Protein AF-A0A8R1I7T4-F1 (afdb_monomer)

pLDDT: mean 82.93, std 15.17, range [35.12, 96.81]

Radius of gyration: 15.8 Å; Cα contacts (8 Å, |Δi|>4): 294; chains: 1; bounding box: 43×44×43 Å

Solvent-accessible surface area (backbone atoms only — not comparable to full-atom values): 9046 Å² total; per-residue (Å²): 133,82,81,76,81,79,74,78,83,79,75,61,51,86,43,70,81,62,72,40,83,47,74,52,53,83,72,57,44,85,87,61,26,74,41,78,45,80,36,39,32,34,30,31,43,67,48,93,65,82,80,51,70,50,69,46,80,74,42,76,28,51,34,35,34,35,84,84,49,33,40,35,42,38,78,52,63,41,29,19,45,35,39,45,48,69,72,38,79,41,80,48,77,51,70,54,81,55,52,90,96,44,95,56,44,40,32,37,39,35,42,29,41,96,50,19,29,46,35,41,46,29,47,60,76,46,38,63,54,54,53,50,54,54,47,37,51,55,73,68,48,78,89,47,74,68,57,54,47,50,49,52,66,61,71,76,113

Secondary structure (DSSP, 8-state):
------PPPPPPPS-SS--EE---GGG--TTT-SEEEEEEEEEEE--SSTT--EEPPPEEEEEEE-TTSEEEEESSSSEEEEEESTT-SEEEEEEE---TT----EEEEEEEETTEEEEEEEETHHHHHHHHHHHHHHHTPPPPHHHHHHHHHHHT-

Foldseek 3Di:
DDPPPPQPDDDADPAQPDKDWHPFQVVDDLVFFLDKDFWFKWWWFQDPPDRDTDIDDTDGFIWTQGPQQWIFTDPDRTMGHIHRLLQFPDWDKDKDPDDVPDPKTWMWIWGHHPGTIMITIDIDLRCVLVVVVSVCSNVVHDDDPVNVVSSVVVNVD

InterPro domains:
  IPR056680 Domain of unknown function DUF7778 [PF24998] (19-136)

Nearest PDB structures (foldseek):
  4dx9-assembly7_M  TM=5.431E-01  e=4.321E-02  Homo sapiens
  3zdt-assembly1_A  TM=5.561E-01  e=2.919E-02  Gallus gallus
  2j0k-assembly1_A  TM=5.374E-01  e=7.156E-02  Gallus gallus
  4cye-assembly1_A  TM=5.535E-01  e=1.121E-01  Gallus gallus
  2al6-assembly2_B  TM=5.226E-01  e=1.402E-01  Gallus gallus

Structure (mmCIF, N/CA/C/O backbone):
data_AF-A0A8R1I7T4-F1
#
_entry.id   AF-A0A8R1I7T4-F1
#
loop_
_atom_site.group_PDB
_atom_site.id
_atom_site.type_symbol
_atom_site.label_atom_id
_atom_site.label_alt_id
_atom_site.label_comp_id
_atom_site.label_asym_id
_atom_site.label_entity_id
_atom_site.label_seq_id
_atom_site.pdbx_PDB_ins_code
_atom_site.Cartn_x
_atom_site.Cartn_y
_atom_site.Cartn_z
_atom_site.occupancy
_atom_site.B_iso_or_equiv
_atom_site.auth_seq_id
_atom_site.auth_comp_id
_atom_site.auth_asym_id
_atom_site.auth_atom_id
_atom_site.pdbx_PDB_model_num
ATOM 1 N N . MET A 1 1 ? -16.100 -26.910 -12.141 1.00 35.12 1 MET A N 1
ATOM 2 C CA . MET A 1 1 ? -16.749 -26.184 -11.032 1.00 35.12 1 MET A CA 1
ATOM 3 C C . MET A 1 1 ? -15.649 -25.443 -10.304 1.00 35.12 1 MET A C 1
ATOM 5 O O . MET A 1 1 ? -14.805 -26.091 -9.705 1.00 35.12 1 MET A O 1
ATOM 9 N N . SER A 1 2 ? -15.562 -24.131 -10.492 1.00 40.06 2 SER A N 1
ATOM 10 C CA . SER A 1 2 ? -14.514 -23.304 -9.892 1.00 40.06 2 SER A CA 1
ATOM 11 C C . SER A 1 2 ? -14.956 -22.966 -8.473 1.00 40.06 2 SER A C 1
ATOM 13 O O . SER A 1 2 ? -15.930 -22.235 -8.305 1.00 40.06 2 SER A O 1
ATOM 15 N N . GLU A 1 3 ? -14.305 -23.536 -7.461 1.00 42.09 3 GLU A N 1
ATOM 16 C CA . GLU A 1 3 ? -14.472 -23.074 -6.083 1.00 42.09 3 GLU A CA 1
ATOM 17 C C . GLU A 1 3 ? -14.070 -21.599 -6.047 1.00 42.09 3 GLU A C 1
ATOM 19 O O . GLU A 1 3 ? -12.905 -21.258 -6.249 1.00 42.09 3 GLU A O 1
ATOM 24 N N . SER A 1 4 ? -15.038 -20.701 -5.848 1.00 44.38 4 SER A N 1
ATOM 25 C CA . SER A 1 4 ? -14.712 -19.322 -5.519 1.00 44.38 4 SER A CA 1
ATOM 26 C C . SER A 1 4 ? -14.055 -19.357 -4.145 1.00 44.38 4 SER A C 1
ATOM 28 O O . SER A 1 4 ? -14.729 -19.592 -3.139 1.00 44.38 4 SER A O 1
ATOM 30 N N . THR A 1 5 ? -12.742 -19.167 -4.092 1.00 51.41 5 THR A N 1
ATOM 31 C CA . THR A 1 5 ? -12.017 -18.930 -2.847 1.00 51.41 5 THR A CA 1
ATOM 32 C C . THR A 1 5 ? -12.537 -17.622 -2.268 1.00 51.41 5 THR A C 1
ATOM 34 O O . THR A 1 5 ? -12.082 -16.538 -2.619 1.00 51.41 5 THR A O 1
ATOM 37 N N . PHE A 1 6 ? -13.564 -17.718 -1.427 1.00 53.59 6 PHE A N 1
ATOM 38 C CA . PHE A 1 6 ? -14.114 -16.578 -0.716 1.00 53.59 6 PHE A CA 1
ATOM 39 C C . PHE A 1 6 ? -13.058 -16.114 0.285 1.00 53.59 6 PHE A C 1
ATOM 41 O O . PHE A 1 6 ? -12.829 -16.753 1.314 1.00 53.59 6 PHE A O 1
ATOM 48 N N . ILE A 1 7 ? -12.351 -15.039 -0.057 1.00 66.50 7 ILE A N 1
ATOM 49 C CA . ILE A 1 7 ? -11.405 -14.413 0.858 1.00 66.50 7 ILE A CA 1
ATOM 50 C C . ILE A 1 7 ? -12.229 -13.571 1.823 1.00 66.50 7 ILE A C 1
ATOM 52 O O . ILE A 1 7 ? -12.934 -12.651 1.418 1.00 66.50 7 ILE A O 1
ATOM 56 N N . GLU A 1 8 ? -12.168 -13.924 3.103 1.00 63.66 8 GLU A N 1
ATOM 57 C CA . GLU A 1 8 ? -12.915 -13.231 4.145 1.00 63.66 8 GLU A CA 1
ATOM 58 C C . GLU A 1 8 ? -12.532 -11.735 4.177 1.00 63.66 8 GLU A C 1
ATOM 60 O O . GLU A 1 8 ? -11.336 -11.414 4.197 1.00 63.66 8 GLU A O 1
ATOM 65 N N . PRO A 1 9 ? -13.511 -10.811 4.184 1.00 63.97 9 PRO A N 1
ATOM 66 C CA . PRO A 1 9 ? -13.241 -9.382 4.106 1.00 63.97 9 PRO A CA 1
ATOM 67 C C . PRO A 1 9 ? -12.395 -8.902 5.290 1.00 63.97 9 PRO A C 1
ATOM 69 O O . PRO A 1 9 ? -12.682 -9.175 6.460 1.00 63.97 9 PRO A O 1
ATOM 72 N N . HIS A 1 10 ? -11.336 -8.145 4.999 1.00 70.12 10 HIS A N 1
ATOM 73 C CA . HIS A 1 10 ? -10.449 -7.615 6.029 1.00 70.12 10 HIS A CA 1
ATOM 74 C C . HIS A 1 10 ? -10.993 -6.322 6.625 1.00 70.12 10 HIS A C 1
ATOM 76 O O . HIS A 1 10 ? -11.123 -5.310 5.943 1.00 70.12 10 HIS A O 1
ATOM 82 N N . SER A 1 11 ? -11.240 -6.328 7.937 1.00 81.12 11 SER A N 1
ATOM 83 C CA . SER A 1 11 ? -11.563 -5.094 8.657 1.00 81.12 11 SER A CA 1
ATOM 84 C C . SER A 1 11 ? -10.365 -4.126 8.643 1.00 81.12 11 SER A C 1
ATOM 86 O O . SER A 1 11 ? -9.280 -4.511 9.093 1.00 81.12 11 SER A O 1
ATOM 88 N N . PRO A 1 12 ? -10.526 -2.873 8.166 1.00 83.75 12 PRO A N 1
ATOM 89 C CA . PRO A 1 12 ? -9.436 -1.905 8.139 1.00 83.75 12 PRO A CA 1
ATOM 90 C C . PRO A 1 12 ? -8.873 -1.624 9.537 1.00 83.75 12 PRO A C 1
ATOM 92 O O . PRO A 1 12 ? -9.602 -1.441 10.519 1.00 83.75 12 PRO A O 1
ATOM 95 N N . SER A 1 13 ? -7.548 -1.531 9.628 1.00 84.88 13 SER A N 1
ATOM 96 C CA . SER A 1 13 ? -6.838 -1.249 10.865 1.00 84.88 13 SER A CA 1
ATOM 97 C C . SER A 1 13 ? -7.133 0.179 11.317 1.00 84.88 13 SER A C 1
ATOM 99 O O . SER A 1 13 ? -7.062 1.135 10.549 1.00 84.88 13 SER A O 1
ATOM 101 N N . LYS A 1 14 ? -7.387 0.346 12.617 1.00 85.19 14 LYS A N 1
ATOM 102 C CA . LYS A 1 14 ? -7.569 1.661 13.267 1.00 85.19 14 LYS A CA 1
ATOM 103 C C . LYS A 1 14 ? -6.277 2.197 13.901 1.00 85.19 14 LYS A C 1
ATOM 105 O O . LYS A 1 14 ? -6.304 3.123 14.709 1.00 85.19 14 LYS A O 1
ATOM 110 N N . SER A 1 15 ? -5.144 1.568 13.600 1.00 82.81 15 SER A N 1
ATOM 111 C CA . SER A 1 15 ? -3.821 1.889 14.135 1.00 82.81 15 SER A CA 1
ATOM 112 C C . SER A 1 15 ? -2.743 1.425 13.161 1.00 82.81 15 SER A C 1
ATOM 114 O O . SER A 1 15 ? -2.879 0.370 12.555 1.00 82.81 15 SER A O 1
ATOM 116 N N . VAL A 1 16 ? -1.640 2.173 13.064 1.00 83.25 16 VAL A N 1
ATOM 117 C CA . VAL A 1 16 ? -0.450 1.763 12.295 1.00 83.25 16 VAL A CA 1
ATOM 118 C C . VAL A 1 16 ? 0.523 0.890 13.100 1.00 83.25 16 VAL A C 1
ATOM 120 O O . VAL A 1 16 ? 1.577 0.520 12.592 1.00 83.25 16 VAL A O 1
ATOM 123 N N . THR A 1 17 ? 0.217 0.603 14.371 1.00 84.56 17 THR A N 1
ATOM 124 C CA . THR A 1 17 ? 1.099 -0.168 15.267 1.00 84.56 17 THR A CA 1
ATOM 125 C C . THR A 1 17 ? 0.462 -1.445 15.801 1.00 84.56 17 THR A C 1
ATOM 127 O O . THR A 1 17 ? 1.177 -2.310 16.296 1.00 84.56 17 THR A O 1
ATOM 130 N N . LYS A 1 18 ? -0.869 -1.573 15.750 1.00 87.88 18 LYS A N 1
ATOM 131 C CA . LYS A 1 18 ? -1.574 -2.746 16.278 1.00 87.88 18 LYS A CA 1
ATOM 132 C C . LYS A 1 18 ? -1.669 -3.810 15.189 1.00 87.88 18 LYS A C 1
ATOM 134 O O . LYS A 1 18 ? -2.414 -3.627 14.235 1.00 87.88 18 LYS A O 1
ATOM 139 N N . VAL A 1 19 ? -0.910 -4.889 15.352 1.00 89.94 19 VAL A N 1
ATOM 140 C CA . VAL A 1 19 ? -0.971 -6.062 14.472 1.00 89.94 19 VAL A CA 1
ATOM 141 C C . VAL A 1 19 ? -2.324 -6.754 14.650 1.00 89.94 19 VAL A C 1
ATOM 143 O O . VAL A 1 19 ? -2.825 -6.867 15.771 1.00 89.94 19 VAL A O 1
ATOM 146 N N . GLN A 1 20 ? -2.907 -7.214 13.550 1.00 92.88 20 GLN A N 1
ATOM 147 C CA . GLN A 1 20 ? -4.145 -7.985 13.518 1.00 92.88 20 GLN A CA 1
ATOM 148 C C . GLN A 1 20 ? -3.952 -9.305 12.769 1.00 92.88 20 GLN A C 1
ATOM 150 O O . GLN A 1 20 ? -2.968 -9.494 12.048 1.00 92.88 20 GLN A O 1
ATOM 155 N N . LYS A 1 21 ? -4.903 -10.222 12.954 1.00 93.25 21 LYS A N 1
ATOM 156 C CA . LYS A 1 21 ? -4.981 -11.452 12.168 1.00 93.25 21 LYS A CA 1
ATOM 157 C C . LYS A 1 21 ? -5.368 -11.094 10.732 1.00 93.25 21 LYS A C 1
ATOM 159 O O . LYS A 1 21 ? -6.293 -10.313 10.524 1.00 93.25 21 LYS A O 1
ATOM 164 N N . LEU A 1 22 ? -4.643 -11.653 9.773 1.00 92.94 22 LEU A N 1
ATOM 165 C CA . LEU A 1 22 ? -4.934 -11.577 8.344 1.00 92.94 22 LEU A CA 1
ATOM 166 C C . LEU A 1 22 ? -5.201 -12.994 7.827 1.00 92.94 22 LEU A C 1
ATOM 168 O O . LEU A 1 22 ? -4.888 -13.979 8.505 1.00 92.94 22 LEU A O 1
ATOM 172 N N . CYS A 1 23 ? -5.762 -13.113 6.624 1.00 90.06 23 CYS A N 1
ATOM 173 C CA . CYS A 1 23 ? -5.791 -14.405 5.948 1.00 90.06 23 CYS A CA 1
ATOM 174 C C . CYS A 1 23 ? -4.353 -14.865 5.665 1.00 90.06 23 CYS A C 1
ATOM 176 O O . CYS A 1 23 ? -3.407 -14.064 5.669 1.00 90.06 23 CYS A O 1
ATOM 178 N N . ASN A 1 24 ? -4.180 -16.170 5.462 1.00 92.44 24 ASN A N 1
ATOM 179 C CA . ASN A 1 24 ? -2.862 -16.720 5.186 1.00 92.44 24 ASN A CA 1
ATOM 180 C C . ASN A 1 24 ? -2.294 -16.088 3.907 1.00 92.44 24 ASN A C 1
ATOM 182 O O . ASN A 1 24 ? -2.971 -16.040 2.883 1.00 92.44 24 ASN A O 1
ATOM 186 N N . LEU A 1 25 ? -1.042 -15.639 3.966 1.00 90.75 25 LEU A N 1
ATOM 187 C CA . LEU A 1 25 ? -0.325 -15.021 2.859 1.00 90.75 25 LEU A CA 1
ATOM 188 C C . LEU A 1 25 ? -0.369 -15.856 1.565 1.00 90.75 25 LEU A C 1
ATOM 190 O O . LEU A 1 25 ? -0.366 -15.291 0.474 1.00 90.75 25 LEU A O 1
ATOM 194 N N . ALA A 1 26 ? -0.428 -17.185 1.685 1.00 90.31 26 ALA A N 1
ATOM 195 C CA . ALA A 1 26 ? -0.508 -18.113 0.559 1.00 90.31 26 ALA A CA 1
ATOM 196 C C . ALA A 1 26 ? -1.807 -17.995 -0.260 1.00 90.31 26 ALA A C 1
ATOM 198 O O . ALA A 1 26 ? -1.830 -18.402 -1.416 1.00 90.31 26 ALA A O 1
ATOM 199 N N . VAL A 1 27 ? -2.873 -17.425 0.313 1.00 89.44 27 VAL A N 1
ATOM 200 C CA . VAL A 1 27 ? -4.148 -17.190 -0.390 1.00 89.44 27 VAL A CA 1
ATOM 201 C C 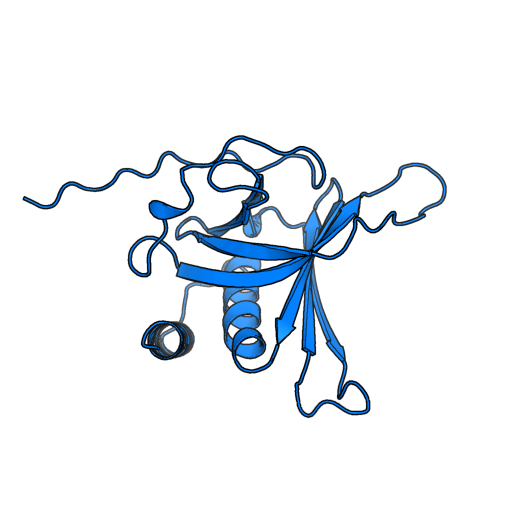. VAL A 1 27 ? -4.000 -16.101 -1.456 1.00 89.44 27 VAL A C 1
ATOM 203 O O . VAL A 1 27 ? -4.733 -16.090 -2.445 1.00 89.44 27 VAL A O 1
ATOM 206 N N . TRP A 1 28 ? -3.025 -15.207 -1.287 1.00 90.19 28 TRP A N 1
ATOM 207 C CA . TRP A 1 28 ? -2.746 -14.144 -2.239 1.00 90.19 28 TRP A CA 1
ATOM 208 C C . TRP A 1 28 ? -1.786 -14.610 -3.326 1.00 90.19 28 TRP A C 1
ATOM 210 O O . TRP A 1 28 ? -0.587 -14.785 -3.085 1.00 90.19 28 TRP A O 1
ATOM 220 N N . ASN A 1 29 ? -2.306 -14.763 -4.532 1.00 86.81 29 ASN A N 1
ATOM 221 C CA . ASN A 1 29 ? -1.569 -15.052 -5.753 1.00 86.81 29 ASN A CA 1
ATOM 222 C C . ASN A 1 29 ? -1.906 -13.987 -6.812 1.00 86.81 29 ASN A C 1
ATOM 224 O O . ASN A 1 29 ? -2.625 -13.033 -6.524 1.00 86.81 29 ASN A O 1
ATOM 228 N N . GLU A 1 30 ? -1.375 -14.136 -8.021 1.00 79.06 30 GLU A N 1
ATOM 229 C CA . GLU A 1 30 ? -1.581 -13.192 -9.133 1.00 79.06 30 GLU A CA 1
ATOM 230 C C . GLU A 1 30 ? -3.050 -13.029 -9.553 1.00 79.06 30 GLU A C 1
ATOM 232 O O . GLU A 1 30 ? -3.399 -12.041 -10.188 1.00 79.06 30 GLU A O 1
ATOM 237 N N . VAL A 1 31 ? -3.917 -13.978 -9.194 1.00 81.31 31 VAL A N 1
ATOM 238 C CA . VAL A 1 31 ? -5.351 -13.938 -9.508 1.00 81.31 31 VAL A CA 1
ATOM 239 C C . VAL A 1 31 ? -6.139 -13.233 -8.406 1.00 81.31 31 VAL A C 1
ATOM 241 O O . VAL A 1 31 ? -7.145 -12.583 -8.677 1.00 81.31 31 VAL A O 1
ATOM 244 N N . THR A 1 32 ? -5.710 -13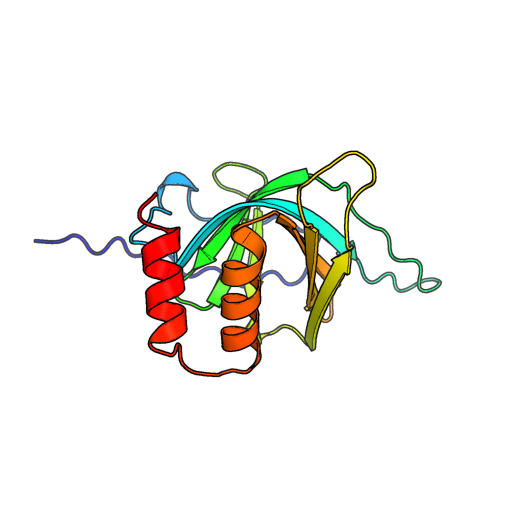.372 -7.150 1.00 86.06 32 THR A N 1
ATOM 245 C CA . THR A 1 32 ? -6.449 -12.862 -5.987 1.00 86.06 32 THR A CA 1
ATOM 246 C C . THR A 1 32 ? -5.944 -11.511 -5.485 1.00 86.06 32 THR A C 1
ATOM 248 O O . THR A 1 32 ? -6.669 -10.827 -4.767 1.00 86.06 32 THR A O 1
ATOM 251 N N . ALA A 1 33 ? -4.731 -11.097 -5.857 1.00 90.19 33 ALA A N 1
ATOM 252 C CA . ALA A 1 33 ? -4.168 -9.790 -5.531 1.00 90.19 33 ALA A CA 1
ATOM 253 C C . ALA A 1 33 ? -4.066 -8.896 -6.774 1.00 90.19 33 ALA A C 1
ATOM 255 O O . ALA A 1 33 ? -3.665 -9.352 -7.838 1.00 90.19 33 ALA A O 1
ATOM 256 N N . VAL A 1 34 ? -4.340 -7.599 -6.612 1.00 91.94 34 VAL A N 1
ATOM 257 C CA . VAL A 1 34 ? -4.085 -6.586 -7.653 1.00 91.94 34 VAL A CA 1
ATOM 258 C C . VAL A 1 34 ? -2.583 -6.350 -7.794 1.00 91.94 34 VAL A C 1
ATOM 260 O O . VAL A 1 34 ? -2.056 -6.292 -8.899 1.00 91.94 34 VAL A O 1
ATOM 263 N N . LEU A 1 35 ? -1.885 -6.225 -6.663 1.00 94.56 35 LEU A N 1
ATOM 264 C CA . LEU A 1 35 ? -0.427 -6.147 -6.602 1.00 94.56 35 LEU A CA 1
ATOM 265 C C . LEU A 1 35 ? 0.080 -6.931 -5.398 1.00 94.56 35 LEU A C 1
ATOM 267 O O . LEU A 1 35 ? -0.538 -6.920 -4.332 1.00 94.56 35 LEU A O 1
ATOM 271 N N . LYS A 1 36 ? 1.242 -7.566 -5.543 1.00 94.81 36 LYS A N 1
ATOM 272 C CA . LYS A 1 36 ? 1.921 -8.288 -4.467 1.00 94.81 36 LYS A CA 1
ATOM 273 C C . LYS A 1 36 ? 3.425 -8.135 -4.626 1.00 94.81 36 LYS A C 1
ATOM 275 O O . LYS A 1 36 ? 3.985 -8.568 -5.622 1.00 94.81 36 LYS A O 1
ATOM 280 N N . ASP A 1 37 ? 4.082 -7.564 -3.623 1.00 95.56 37 ASP A N 1
ATOM 281 C CA . ASP A 1 37 ? 5.518 -7.290 -3.678 1.00 95.56 37 ASP A CA 1
ATOM 282 C C . ASP A 1 37 ? 6.198 -7.357 -2.316 1.00 95.56 37 ASP A C 1
ATOM 284 O O . ASP A 1 37 ? 5.581 -7.157 -1.270 1.00 95.56 37 ASP A O 1
ATOM 288 N N . TYR A 1 38 ? 7.519 -7.545 -2.332 1.00 94.81 38 TYR A N 1
ATOM 289 C CA . TYR A 1 38 ? 8.353 -7.290 -1.162 1.00 94.81 38 TYR A CA 1
ATOM 290 C C . TYR A 1 38 ? 8.834 -5.837 -1.148 1.00 94.81 38 TYR A C 1
ATOM 292 O O . TYR A 1 38 ? 9.799 -5.479 -1.828 1.00 94.81 38 TYR A O 1
ATOM 300 N N . ILE A 1 39 ? 8.210 -5.013 -0.310 1.00 95.12 39 ILE A N 1
ATOM 301 C CA . ILE A 1 39 ? 8.443 -3.568 -0.242 1.00 95.12 39 ILE A CA 1
ATOM 302 C C . ILE A 1 39 ? 9.069 -3.209 1.103 1.00 95.12 39 ILE A C 1
ATOM 304 O O . ILE A 1 39 ? 8.679 -3.722 2.155 1.00 95.12 39 ILE A O 1
ATOM 308 N N . ARG A 1 40 ? 10.058 -2.307 1.098 1.00 93.69 40 ARG A N 1
ATOM 309 C CA . ARG A 1 40 ? 10.529 -1.686 2.343 1.00 93.69 40 ARG A CA 1
ATOM 310 C C . ARG A 1 40 ? 9.448 -0.743 2.846 1.00 93.69 40 ARG A C 1
ATOM 312 O O . ARG A 1 40 ? 9.135 0.245 2.191 1.00 93.69 40 ARG A O 1
ATOM 319 N N . CYS A 1 41 ? 8.899 -1.029 4.015 1.00 92.62 41 CYS A N 1
ATOM 320 C CA . CYS A 1 41 ? 7.845 -0.225 4.609 1.00 92.62 41 CYS A CA 1
ATOM 321 C C . CYS A 1 41 ? 8.192 0.197 6.033 1.00 92.62 41 CYS A C 1
ATOM 323 O O . CYS A 1 41 ? 8.903 -0.503 6.761 1.00 92.62 41 CYS A O 1
ATOM 325 N N . PHE A 1 42 ? 7.654 1.343 6.428 1.00 90.88 42 PHE A N 1
ATOM 326 C CA . PHE A 1 42 ? 7.688 1.820 7.801 1.00 90.88 42 PHE A CA 1
ATOM 327 C C . PHE A 1 42 ? 6.430 2.619 8.109 1.00 90.88 42 PHE A C 1
ATOM 329 O O . PHE A 1 42 ? 5.840 3.270 7.243 1.00 90.88 42 PHE A O 1
ATOM 336 N N . CYS A 1 43 ? 6.031 2.584 9.370 1.00 88.50 43 CYS A N 1
ATOM 337 C CA . CYS A 1 43 ? 4.877 3.316 9.858 1.00 88.50 43 CYS A CA 1
ATOM 338 C C . CYS A 1 43 ? 5.335 4.442 10.777 1.00 88.50 43 CYS A C 1
ATOM 340 O O . CYS A 1 43 ? 6.261 4.261 11.564 1.00 88.50 43 CYS A O 1
ATOM 342 N N . SER A 1 44 ? 4.639 5.571 10.743 1.00 85.00 44 SER A N 1
ATOM 343 C CA . SER A 1 44 ? 4.875 6.675 11.676 1.00 85.00 44 SER A CA 1
ATOM 344 C C . SER A 1 44 ? 3.605 6.907 12.481 1.00 85.00 44 SER A C 1
ATOM 346 O O . SER A 1 44 ? 2.529 7.139 11.919 1.00 85.00 44 SER A O 1
ATOM 348 N N . LYS A 1 45 ? 3.695 6.838 13.811 1.00 81.31 45 LYS A N 1
ATOM 349 C CA . LYS A 1 45 ? 2.540 7.112 14.677 1.00 81.31 45 LYS A CA 1
ATOM 350 C C . LYS A 1 45 ? 2.366 8.620 14.842 1.00 81.31 45 LYS A C 1
ATOM 352 O O . LYS A 1 45 ? 3.340 9.351 15.016 1.00 81.31 45 LYS A O 1
ATOM 357 N N . ARG A 1 46 ? 1.115 9.088 14.855 1.00 68.69 46 ARG A N 1
ATOM 358 C CA . ARG A 1 46 ? 0.806 10.447 15.312 1.00 68.69 46 ARG A CA 1
ATOM 359 C C . ARG A 1 46 ? 0.895 10.465 16.840 1.00 68.69 46 ARG A C 1
ATOM 361 O O . ARG A 1 46 ? 0.050 9.883 17.515 1.00 68.69 46 ARG A O 1
ATOM 368 N N . THR A 1 47 ? 1.945 11.062 17.386 1.00 58.53 47 THR A N 1
ATOM 369 C CA . THR A 1 47 ? 2.097 11.285 18.830 1.00 58.53 47 THR A CA 1
ATOM 370 C C . THR A 1 47 ? 1.347 12.557 19.227 1.00 58.53 47 THR A C 1
ATOM 372 O O . THR A 1 47 ? 1.345 13.546 18.494 1.00 58.53 47 THR A O 1
ATOM 375 N N . ALA A 1 48 ? 0.656 12.513 20.368 1.00 51.53 48 ALA A N 1
ATOM 3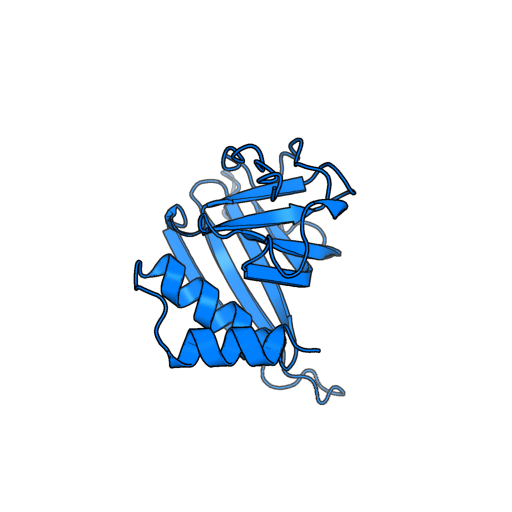76 C CA . ALA A 1 48 ? -0.086 13.654 20.912 1.00 51.53 48 ALA A CA 1
ATOM 377 C C . ALA A 1 48 ? 0.829 14.685 21.601 1.00 51.53 48 ALA A C 1
ATOM 379 O O . ALA A 1 48 ? 0.400 15.796 21.881 1.00 51.53 48 ALA A O 1
ATOM 380 N N . ILE A 1 49 ? 2.090 14.323 21.857 1.00 44.16 49 ILE A N 1
ATOM 381 C CA . ILE A 1 49 ? 3.039 15.118 22.633 1.00 44.16 49 ILE A CA 1
ATOM 382 C C . ILE A 1 49 ? 4.173 15.546 21.688 1.00 44.16 49 ILE A C 1
ATOM 384 O O . ILE A 1 49 ? 4.847 14.699 21.103 1.00 44.16 49 ILE A O 1
ATOM 388 N N . LEU A 1 50 ? 4.340 16.863 21.515 1.00 49.81 50 LEU A N 1
ATOM 389 C CA . LEU A 1 50 ? 5.467 17.528 20.833 1.00 49.81 50 LEU A CA 1
ATOM 390 C C . LEU A 1 50 ? 5.683 17.229 19.335 1.00 49.81 50 LEU A C 1
ATOM 392 O O . LEU A 1 50 ? 6.814 17.300 18.869 1.00 49.81 50 LEU A O 1
ATOM 396 N N . HIS A 1 51 ? 4.643 16.910 18.551 1.00 50.56 51 HIS A N 1
ATOM 397 C CA . HIS A 1 51 ? 4.747 16.702 17.087 1.00 50.56 51 HIS A CA 1
ATOM 398 C C . HIS A 1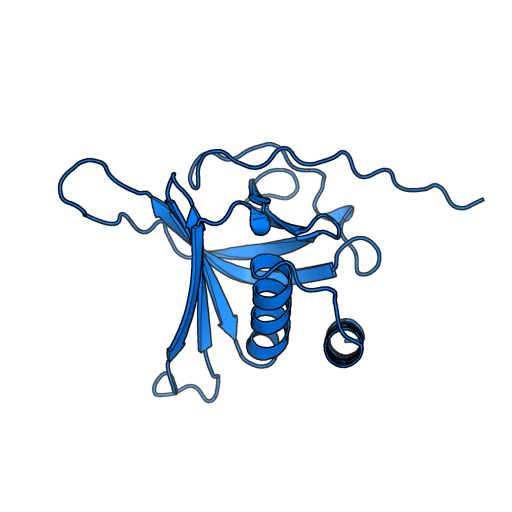 51 ? 5.862 15.732 16.625 1.00 50.56 51 HIS A C 1
ATOM 400 O O . HIS A 1 51 ? 6.186 15.675 15.435 1.00 50.56 51 HIS A O 1
ATOM 406 N N . LEU A 1 52 ? 6.432 14.942 17.539 1.00 49.03 52 LEU A N 1
ATOM 407 C CA . LEU A 1 52 ? 7.604 14.127 17.275 1.00 49.03 52 LEU A CA 1
ATOM 408 C C . LEU A 1 52 ? 7.139 12.837 16.608 1.00 49.03 52 LEU A C 1
ATOM 410 O O . LEU A 1 52 ? 6.595 11.940 17.259 1.00 49.03 52 LEU A O 1
ATOM 414 N N . LYS A 1 53 ? 7.300 12.744 15.288 1.00 56.44 53 LYS A N 1
ATOM 415 C CA . LYS A 1 53 ? 7.003 11.511 14.558 1.00 56.44 53 LYS A CA 1
ATOM 416 C C . LYS A 1 53 ? 7.959 10.428 15.047 1.00 56.44 53 LYS A C 1
ATOM 418 O O . LYS A 1 53 ? 9.158 10.508 14.812 1.00 56.44 53 LYS A O 1
ATOM 423 N N . LYS A 1 54 ? 7.424 9.418 15.733 1.00 59.59 54 LYS A N 1
ATOM 424 C CA . LYS A 1 54 ? 8.176 8.193 15.993 1.00 59.59 54 LYS A CA 1
ATOM 425 C C . LYS A 1 54 ? 8.035 7.308 14.766 1.00 59.59 54 LYS A C 1
ATOM 427 O O . LYS A 1 54 ? 6.973 6.711 14.560 1.00 59.59 54 LYS A O 1
ATOM 432 N N . ASP A 1 55 ? 9.090 7.266 13.968 1.00 65.19 55 ASP A N 1
ATOM 433 C CA . ASP A 1 55 ? 9.204 6.310 12.879 1.00 65.19 55 ASP A CA 1
ATOM 434 C C . ASP A 1 55 ? 9.476 4.926 13.470 1.00 65.19 55 ASP A C 1
ATOM 436 O O . ASP A 1 55 ? 10.346 4.737 14.324 1.00 65.19 55 ASP A O 1
ATOM 440 N N . LEU A 1 56 ? 8.657 3.956 13.073 1.00 69.44 56 LEU A N 1
ATOM 441 C CA . LEU A 1 56 ? 8.913 2.553 13.359 1.00 69.44 56 LEU A CA 1
ATOM 442 C C . LEU A 1 56 ? 10.047 2.053 12.464 1.00 69.44 56 LEU A C 1
ATOM 444 O O . LEU A 1 56 ? 10.296 2.597 11.390 1.00 69.44 56 LEU A O 1
ATOM 448 N N . THR A 1 57 ? 10.715 0.986 12.899 1.00 77.56 57 THR A N 1
ATOM 449 C CA . THR A 1 57 ? 11.822 0.378 12.159 1.00 77.56 57 THR A CA 1
ATOM 450 C C . THR A 1 57 ? 11.404 0.032 10.730 1.00 77.56 57 THR A C 1
ATOM 452 O O . THR A 1 57 ? 10.452 -0.723 10.524 1.00 77.56 57 THR A O 1
ATOM 455 N N . THR A 1 58 ? 12.149 0.542 9.751 1.00 84.75 58 THR A N 1
ATOM 456 C CA . THR A 1 58 ? 11.976 0.182 8.342 1.00 84.75 58 THR A CA 1
ATOM 457 C C . THR A 1 58 ? 12.326 -1.281 8.123 1.00 84.75 58 THR A C 1
ATOM 459 O O . THR A 1 58 ? 13.423 -1.722 8.464 1.00 84.75 58 THR A O 1
ATOM 462 N N . ARG A 1 59 ? 11.398 -2.044 7.540 1.00 89.00 59 ARG A N 1
ATOM 463 C CA . ARG A 1 59 ? 11.574 -3.474 7.247 1.00 89.00 59 ARG A CA 1
ATOM 464 C C . ARG A 1 59 ? 11.051 -3.802 5.855 1.00 89.00 59 ARG A C 1
ATOM 466 O O . ARG A 1 59 ? 10.071 -3.210 5.411 1.00 89.00 59 ARG A O 1
ATOM 473 N N . LYS A 1 60 ? 11.699 -4.745 5.166 1.00 93.50 60 LYS A N 1
ATOM 474 C CA . LYS A 1 60 ? 11.184 -5.316 3.913 1.00 93.50 60 LYS A CA 1
ATOM 475 C C . LYS A 1 60 ? 10.088 -6.321 4.271 1.00 93.50 60 LYS A C 1
ATOM 477 O O . LYS A 1 60 ? 10.355 -7.249 5.028 1.00 93.50 60 LYS A O 1
ATOM 482 N N . ARG A 1 61 ? 8.870 -6.101 3.783 1.00 94.81 61 ARG A N 1
ATOM 483 C CA . ARG A 1 61 ? 7.682 -6.910 4.089 1.00 94.81 61 ARG A CA 1
ATOM 484 C C . ARG A 1 61 ? 6.939 -7.266 2.816 1.00 94.81 61 ARG A C 1
ATOM 486 O O . ARG A 1 61 ? 7.083 -6.564 1.818 1.00 94.81 61 ARG A O 1
ATOM 493 N N . VAL A 1 62 ? 6.131 -8.322 2.873 1.00 96.00 62 VAL A N 1
ATOM 494 C CA . VAL A 1 62 ? 5.172 -8.589 1.801 1.00 96.00 62 VAL A CA 1
ATOM 495 C C . VAL A 1 62 ? 4.015 -7.613 1.937 1.00 96.00 62 VAL A C 1
ATOM 497 O O . VAL A 1 62 ? 3.387 -7.515 2.995 1.00 96.00 62 VAL A O 1
ATOM 500 N N . VAL A 1 63 ? 3.779 -6.867 0.869 1.00 96.81 63 VAL A N 1
ATOM 501 C CA . VAL A 1 63 ? 2.723 -5.873 0.756 1.00 96.81 63 VAL A CA 1
ATOM 502 C C . VAL A 1 63 ? 1.806 -6.296 -0.374 1.00 96.81 63 VAL A C 1
ATOM 504 O O . VAL A 1 63 ? 2.274 -6.670 -1.449 1.00 96.81 63 VAL A O 1
ATOM 507 N N . ILE A 1 64 ? 0.507 -6.266 -0.102 1.00 96.44 64 ILE A N 1
ATOM 508 C CA . ILE A 1 64 ? -0.522 -6.750 -1.016 1.00 96.44 64 ILE A CA 1
ATOM 509 C C . ILE A 1 64 ? -1.576 -5.676 -1.171 1.00 96.44 64 ILE A C 1
ATOM 511 O O . ILE A 1 64 ? -2.067 -5.142 -0.180 1.00 96.44 64 ILE A O 1
ATOM 515 N N . LEU A 1 65 ? -1.918 -5.373 -2.412 1.00 95.94 65 LEU A N 1
ATOM 516 C CA . LEU A 1 65 ? -3.087 -4.591 -2.751 1.00 95.94 65 LEU A CA 1
ATOM 517 C C . LEU A 1 65 ? -4.195 -5.550 -3.173 1.00 95.94 65 LEU A C 1
ATOM 519 O O . LEU A 1 65 ? -4.031 -6.317 -4.121 1.00 95.94 65 LEU A O 1
ATOM 523 N N . THR A 1 66 ? -5.297 -5.529 -2.438 1.00 93.25 66 THR A N 1
ATOM 524 C CA . THR A 1 66 ? -6.473 -6.361 -2.722 1.00 93.25 66 THR A CA 1
ATOM 525 C C . THR A 1 66 ? -7.392 -5.689 -3.752 1.00 93.25 66 THR A C 1
ATOM 527 O O . THR A 1 66 ? -7.293 -4.474 -3.936 1.00 93.25 66 THR A O 1
ATOM 530 N N . PRO A 1 67 ? -8.303 -6.442 -4.397 1.00 90.69 67 PRO A N 1
ATOM 531 C CA . PRO A 1 67 ? -9.325 -5.878 -5.287 1.00 90.69 67 PRO A CA 1
ATOM 532 C C . PRO A 1 67 ? -10.285 -4.896 -4.603 1.00 90.69 67 PRO A C 1
ATOM 534 O O . PRO A 1 67 ? -10.851 -4.036 -5.267 1.00 90.69 67 PRO A O 1
ATOM 537 N N . ASP A 1 68 ? -10.435 -4.998 -3.280 1.00 90.19 68 ASP A N 1
ATOM 538 C CA . ASP A 1 68 ? -11.283 -4.119 -2.467 1.00 90.19 68 ASP A CA 1
ATOM 539 C C . ASP A 1 68 ? -10.543 -2.857 -1.988 1.00 90.19 68 ASP A C 1
ATOM 541 O O . ASP A 1 68 ? -10.910 -2.255 -0.979 1.00 90.19 68 ASP A O 1
ATOM 545 N N . ASP A 1 69 ? -9.452 -2.474 -2.659 1.00 93.19 69 ASP A N 1
ATOM 546 C CA . ASP A 1 69 ? -8.636 -1.295 -2.340 1.00 93.19 69 ASP A CA 1
ATOM 547 C C . ASP A 1 69 ? -8.008 -1.305 -0.933 1.00 93.19 69 ASP A C 1
ATOM 549 O O . ASP A 1 69 ? -7.559 -0.279 -0.403 1.00 93.19 69 ASP A O 1
ATOM 553 N N . ILE A 1 70 ? -7.927 -2.488 -0.319 1.00 94.50 70 ILE A N 1
ATOM 554 C CA . ILE A 1 70 ? -7.249 -2.686 0.960 1.00 94.50 70 ILE A CA 1
ATOM 555 C C . ILE A 1 70 ? -5.776 -3.001 0.715 1.00 94.50 70 ILE A C 1
ATOM 557 O O . ILE A 1 70 ? -5.430 -3.954 0.015 1.00 94.50 70 ILE A O 1
ATOM 561 N N . LEU A 1 71 ? -4.907 -2.226 1.357 1.00 96.56 71 LEU A N 1
ATOM 562 C CA . LEU A 1 71 ? -3.471 -2.446 1.428 1.00 96.56 71 LEU A CA 1
ATOM 563 C C . LEU A 1 71 ? -3.123 -3.295 2.656 1.00 96.56 71 LEU A C 1
ATOM 565 O O . LEU A 1 71 ? -3.206 -2.826 3.794 1.00 96.56 71 LEU A O 1
ATOM 569 N N . LEU A 1 72 ? -2.677 -4.525 2.440 1.00 96.31 72 LEU A N 1
ATOM 570 C CA . LEU A 1 72 ? -2.188 -5.419 3.484 1.00 96.31 72 LEU A CA 1
ATOM 571 C C . LEU A 1 72 ? -0.668 -5.320 3.610 1.00 96.31 72 LEU A C 1
ATOM 573 O O . LEU A 1 72 ? 0.054 -5.338 2.616 1.00 96.31 72 LEU A O 1
ATOM 577 N N . VAL A 1 73 ? -0.171 -5.257 4.842 1.00 95.75 73 VAL A N 1
ATOM 578 C CA . VAL A 1 73 ? 1.263 -5.265 5.159 1.00 95.75 73 VAL A CA 1
ATOM 579 C C . VAL A 1 73 ? 1.524 -6.387 6.154 1.00 95.75 73 VAL A C 1
ATOM 581 O O . VAL A 1 73 ? 1.171 -6.271 7.328 1.00 95.75 73 VAL A O 1
ATOM 584 N N . TYR A 1 74 ? 2.141 -7.471 5.692 1.00 95.12 74 TYR A N 1
ATOM 585 C CA . TYR A 1 74 ? 2.346 -8.679 6.488 1.00 95.12 74 TYR A CA 1
ATOM 586 C C . TYR A 1 74 ? 3.581 -8.585 7.392 1.00 95.12 74 TYR A C 1
ATOM 588 O O . TYR A 1 74 ? 4.674 -8.247 6.939 1.00 95.12 74 TYR A O 1
ATOM 596 N N . GLU A 1 75 ? 3.409 -8.917 8.673 1.00 91.88 75 GLU A N 1
ATOM 597 C CA . GLU A 1 75 ? 4.506 -9.111 9.641 1.00 91.88 75 GLU A CA 1
ATOM 598 C C . GLU A 1 75 ? 4.935 -10.580 9.712 1.00 91.88 75 GLU A C 1
ATOM 600 O O . GLU A 1 75 ? 6.114 -10.879 9.881 1.00 91.88 75 GLU A O 1
ATOM 605 N N . THR A 1 76 ? 3.973 -11.493 9.581 1.00 93.06 76 THR A N 1
ATOM 606 C CA . THR A 1 76 ? 4.178 -12.947 9.498 1.00 93.06 76 THR A CA 1
ATOM 607 C C . THR A 1 76 ? 3.292 -13.512 8.387 1.00 93.06 76 THR A C 1
ATOM 609 O O . THR A 1 76 ? 2.667 -12.745 7.669 1.00 93.06 76 THR A O 1
ATOM 612 N N . ASN A 1 77 ? 3.165 -14.832 8.243 1.00 93.25 77 ASN A N 1
ATOM 613 C CA . ASN A 1 77 ? 2.292 -15.426 7.221 1.00 93.25 77 ASN A CA 1
ATOM 614 C C . ASN A 1 77 ? 0.787 -15.243 7.489 1.00 93.25 77 ASN A C 1
ATOM 616 O O . ASN A 1 77 ? -0.014 -15.453 6.586 1.00 93.25 77 ASN A O 1
ATOM 620 N N . CYS A 1 78 ? 0.378 -14.889 8.708 1.00 93.50 78 CYS A N 1
ATOM 621 C CA . CYS A 1 78 ? -1.039 -14.795 9.090 1.00 93.50 78 CYS A CA 1
ATOM 622 C C . CYS A 1 78 ? -1.360 -13.569 9.956 1.00 93.50 78 CYS A C 1
ATOM 624 O O . CYS A 1 78 ? -2.464 -13.439 10.488 1.00 93.50 78 CYS A O 1
ATOM 626 N N . THR A 1 79 ? -0.401 -12.658 10.115 1.00 94.38 79 THR A N 1
ATOM 627 C CA . THR A 1 79 ? -0.587 -11.428 10.880 1.00 94.38 79 THR A CA 1
ATOM 628 C C . THR A 1 79 ? 0.053 -10.245 10.178 1.00 94.38 79 THR A C 1
ATOM 630 O O . THR A 1 79 ? 1.051 -10.374 9.465 1.00 94.38 79 THR A O 1
ATOM 633 N N . GLY A 1 80 ? -0.521 -9.070 10.393 1.00 94.31 80 GLY A N 1
ATOM 634 C CA . GLY A 1 80 ? -0.029 -7.840 9.800 1.00 94.31 80 GLY A CA 1
ATOM 635 C C . GLY A 1 80 ? -0.971 -6.680 10.055 1.00 94.31 80 GLY A C 1
ATOM 636 O O . GLY A 1 80 ? -1.617 -6.602 11.100 1.00 94.31 80 GLY A O 1
ATOM 637 N N . TYR A 1 81 ? -1.043 -5.787 9.083 1.00 94.31 81 TYR A N 1
ATOM 638 C CA . TYR A 1 81 ? -1.884 -4.600 9.093 1.00 94.31 81 TYR A CA 1
ATOM 639 C C . TYR A 1 81 ? -2.709 -4.548 7.811 1.00 94.31 81 TYR A C 1
ATOM 641 O O . TYR A 1 81 ? -2.265 -5.051 6.782 1.00 94.31 81 TYR A O 1
ATOM 649 N N . SER A 1 82 ? -3.871 -3.907 7.859 1.00 95.44 82 SER A N 1
ATOM 650 C CA . SER A 1 82 ? -4.728 -3.690 6.691 1.00 95.44 82 SER A CA 1
ATOM 651 C C . SER A 1 82 ? -5.165 -2.235 6.641 1.00 95.44 82 SER A C 1
ATOM 653 O O . SER A 1 82 ? -5.689 -1.718 7.625 1.00 95.44 82 SER A O 1
ATOM 655 N N . PHE A 1 83 ? -4.999 -1.564 5.516 1.00 95.25 83 PHE A N 1
ATOM 656 C CA . PHE A 1 83 ? -5.330 -0.153 5.391 1.00 95.25 83 PHE A CA 1
ATOM 657 C C . PHE A 1 83 ? -6.221 0.062 4.180 1.00 95.25 83 PHE A C 1
ATOM 659 O O . PHE A 1 83 ? -5.813 -0.225 3.064 1.00 95.25 83 PHE A O 1
ATOM 666 N N . ASP A 1 84 ? -7.421 0.579 4.410 1.00 94.50 84 ASP A N 1
ATOM 667 C CA . ASP A 1 84 ? -8.292 1.044 3.334 1.00 94.50 84 ASP A CA 1
ATOM 668 C C . ASP A 1 84 ? -7.692 2.316 2.726 1.00 94.50 84 ASP A C 1
ATOM 670 O O . ASP A 1 84 ? -7.572 3.335 3.412 1.00 94.50 84 ASP A O 1
ATOM 674 N N . ILE A 1 85 ? -7.295 2.252 1.454 1.00 95.31 85 ILE A N 1
ATOM 675 C CA . ILE A 1 85 ? -6.657 3.378 0.765 1.00 95.31 85 ILE A CA 1
ATOM 676 C C . ILE A 1 85 ? -7.617 4.563 0.644 1.00 95.31 85 ILE A C 1
ATOM 678 O O . ILE A 1 85 ? -7.187 5.705 0.823 1.00 95.31 85 ILE A O 1
ATOM 682 N N . ARG A 1 86 ? -8.912 4.315 0.417 1.00 92.75 86 ARG A N 1
ATOM 683 C CA . ARG A 1 86 ? -9.936 5.363 0.278 1.00 92.75 86 ARG A CA 1
ATOM 684 C C . ARG A 1 86 ? -10.175 6.097 1.596 1.00 92.75 86 ARG A C 1
ATOM 686 O O . ARG A 1 86 ? -10.547 7.266 1.607 1.00 92.75 86 ARG A O 1
ATOM 693 N N . ALA A 1 87 ? -9.906 5.441 2.726 1.00 92.75 87 ALA A N 1
ATOM 694 C CA . ALA A 1 87 ? -9.971 6.055 4.050 1.00 92.75 87 ALA A CA 1
ATOM 695 C C . ALA A 1 87 ? -8.738 6.918 4.401 1.00 92.75 87 ALA A C 1
ATOM 697 O O . ALA A 1 87 ? -8.701 7.543 5.474 1.00 92.75 87 ALA A O 1
ATOM 698 N N . ALA A 1 88 ? -7.706 6.958 3.549 1.00 94.25 88 ALA A N 1
ATOM 699 C CA . ALA A 1 88 ? -6.577 7.856 3.752 1.00 94.25 88 ALA A CA 1
ATOM 700 C C . ALA A 1 88 ? -7.027 9.323 3.639 1.00 94.25 88 ALA A C 1
ATOM 702 O O . ALA A 1 88 ? -7.819 9.711 2.796 1.00 94.25 88 ALA A O 1
ATOM 703 N N . LEU A 1 89 ? -6.473 10.182 4.491 1.00 94.19 89 LEU A N 1
ATOM 704 C CA . LEU A 1 89 ? -6.699 11.629 4.450 1.00 94.19 89 LEU A CA 1
ATOM 705 C C . LEU A 1 89 ? -5.822 12.325 3.409 1.00 94.19 89 LEU A C 1
ATOM 707 O O . LEU A 1 89 ? -6.076 13.468 3.038 1.00 94.19 89 LEU A O 1
ATOM 711 N N . LYS A 1 90 ? -4.692 11.703 3.063 1.00 94.50 90 LYS A N 1
ATOM 712 C CA . LYS A 1 90 ? -3.723 12.257 2.124 1.00 94.50 90 LYS A CA 1
ATOM 713 C C . LYS A 1 90 ? -2.814 11.167 1.582 1.00 94.50 90 LYS A C 1
ATOM 715 O O . LYS A 1 90 ? -2.241 10.410 2.368 1.00 94.50 90 LYS A O 1
ATOM 720 N N . LEU A 1 91 ? -2.586 11.210 0.278 1.00 95.75 91 LEU A N 1
ATOM 721 C CA . LEU A 1 91 ? -1.499 10.527 -0.405 1.00 95.75 91 LEU A CA 1
ATOM 722 C C . LEU A 1 91 ? -0.368 11.529 -0.696 1.00 95.75 91 LEU A C 1
ATOM 724 O O . LEU A 1 91 ? -0.609 12.674 -1.083 1.00 95.75 91 LEU A O 1
ATOM 728 N N . LYS A 1 92 ? 0.883 11.137 -0.455 1.00 94.50 92 LYS A N 1
ATOM 729 C CA . LYS A 1 92 ? 2.073 11.899 -0.861 1.00 94.50 92 LYS A CA 1
ATOM 730 C C . LYS A 1 92 ? 3.061 10.974 -1.540 1.00 94.50 92 LYS A C 1
ATOM 732 O O . LYS A 1 92 ? 3.230 9.844 -1.100 1.00 94.50 92 LYS A O 1
ATOM 737 N N . THR A 1 93 ? 3.781 11.497 -2.521 1.00 93.50 93 THR A N 1
ATOM 738 C CA . THR A 1 93 ? 4.929 10.811 -3.110 1.00 93.50 93 THR A CA 1
ATOM 739 C C . THR A 1 93 ? 6.149 11.715 -3.024 1.00 93.50 93 THR A C 1
ATOM 741 O O . THR A 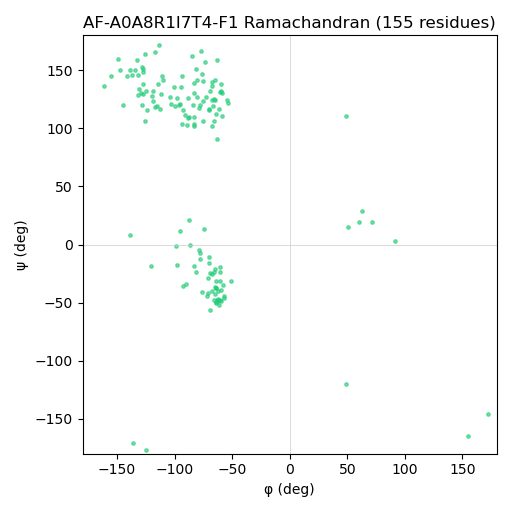1 93 ? 6.069 12.890 -3.373 1.00 93.50 93 THR A O 1
ATOM 744 N N . SER A 1 94 ? 7.270 11.169 -2.557 1.00 91.38 94 SER A N 1
ATOM 745 C CA . SER A 1 94 ? 8.578 11.824 -2.563 1.00 91.38 94 SER A CA 1
ATOM 746 C C . SER A 1 94 ? 9.563 10.930 -3.294 1.00 91.38 94 SER A C 1
ATOM 748 O O . SER A 1 94 ? 9.840 9.822 -2.839 1.00 91.38 94 SER A O 1
ATOM 750 N N . CYS A 1 95 ? 10.082 11.395 -4.422 1.00 86.81 95 CYS A N 1
ATOM 751 C CA . CYS A 1 95 ? 11.091 10.678 -5.189 1.00 86.81 95 CYS A CA 1
ATOM 752 C C . CYS A 1 95 ? 12.449 11.314 -4.935 1.00 86.81 95 CYS A C 1
ATOM 754 O O . CYS A 1 95 ? 12.631 12.499 -5.205 1.00 86.81 95 CYS A O 1
ATOM 756 N N . ASN A 1 96 ? 13.392 10.526 -4.428 1.00 73.19 96 ASN A N 1
ATOM 757 C CA . ASN A 1 96 ? 14.761 10.986 -4.272 1.00 73.19 96 ASN A CA 1
ATOM 758 C C . ASN A 1 96 ? 15.516 10.574 -5.536 1.00 73.19 96 ASN A C 1
ATOM 760 O O . ASN A 1 96 ? 15.627 9.385 -5.848 1.00 73.19 96 ASN A O 1
ATOM 764 N N . GLY A 1 97 ? 15.980 11.564 -6.298 1.00 53.91 97 GLY A N 1
ATOM 765 C CA . GLY A 1 97 ? 16.854 11.328 -7.440 1.00 53.91 97 GLY A CA 1
ATOM 766 C C . GLY A 1 97 ? 18.195 10.804 -6.941 1.00 53.91 97 GLY A C 1
ATOM 767 O O . GLY A 1 97 ? 18.844 11.493 -6.169 1.00 53.91 97 GLY A O 1
ATOM 768 N N . HIS A 1 98 ? 18.554 9.591 -7.369 1.00 52.31 98 HIS A N 1
ATOM 769 C CA . HIS A 1 98 ? 19.830 8.906 -7.144 1.00 52.31 98 HIS A CA 1
ATOM 770 C C . HIS A 1 98 ? 20.346 8.874 -5.696 1.00 52.31 98 HIS A C 1
ATOM 772 O O . HIS A 1 98 ? 20.851 9.851 -5.152 1.00 52.31 98 HIS A O 1
ATOM 778 N N . ILE A 1 99 ? 20.336 7.683 -5.092 1.00 56.19 99 ILE A N 1
ATOM 779 C CA . ILE A 1 99 ? 21.231 7.417 -3.962 1.00 56.19 99 ILE A CA 1
ATOM 780 C C . ILE A 1 99 ? 22.659 7.416 -4.541 1.00 56.19 99 ILE A C 1
ATOM 782 O O . ILE A 1 99 ? 22.901 6.662 -5.487 1.00 56.19 99 ILE A O 1
ATOM 786 N N . PRO A 1 100 ? 23.605 8.231 -4.037 1.00 47.88 100 PRO A N 1
ATOM 787 C CA . PRO A 1 100 ? 24.987 8.205 -4.511 1.00 47.88 100 PRO A CA 1
ATOM 788 C C . PRO A 1 100 ? 25.545 6.776 -4.434 1.00 47.88 100 PRO A C 1
ATOM 790 O O . PRO A 1 100 ? 25.513 6.160 -3.370 1.00 47.88 100 PRO A O 1
ATOM 793 N N . GLY A 1 101 ? 25.996 6.229 -5.567 1.00 57.59 101 GLY A N 1
ATOM 794 C CA . GLY A 1 101 ? 26.476 4.843 -5.671 1.00 57.59 101 GLY A CA 1
ATOM 795 C C . GLY A 1 101 ? 25.422 3.795 -6.062 1.00 57.59 101 GLY A C 1
ATOM 796 O O . GLY A 1 101 ? 25.758 2.619 -6.149 1.00 57.59 101 GLY A O 1
ATOM 797 N N . SER A 1 102 ? 24.174 4.192 -6.339 1.00 58.88 102 SER A N 1
ATOM 798 C CA . SER A 1 102 ? 23.127 3.309 -6.867 1.00 58.88 102 SER A CA 1
ATOM 799 C C . SER A 1 102 ? 22.478 3.895 -8.125 1.00 58.88 102 SER A C 1
ATOM 801 O O . SER A 1 102 ? 22.024 5.043 -8.153 1.00 58.88 102 SER A O 1
ATOM 803 N N . LEU A 1 103 ? 22.404 3.078 -9.180 1.00 65.38 103 LEU A N 1
ATOM 804 C CA . LEU A 1 103 ? 21.621 3.369 -10.389 1.00 65.38 103 LEU A CA 1
ATOM 805 C C . LEU A 1 103 ? 20.104 3.304 -10.136 1.00 65.38 103 LEU A C 1
ATOM 807 O O . LEU A 1 103 ? 19.324 3.730 -10.987 1.00 65.38 103 LEU A O 1
ATOM 811 N N . GLU A 1 104 ? 19.675 2.795 -8.979 1.00 70.62 104 GLU A N 1
ATOM 812 C CA . GLU A 1 104 ? 18.265 2.586 -8.676 1.00 70.62 104 GLU A CA 1
ATOM 813 C C . GLU A 1 104 ? 17.584 3.881 -8.229 1.00 70.62 104 GLU A C 1
ATOM 815 O O . GLU A 1 104 ? 17.992 4.560 -7.280 1.00 70.62 104 GLU A O 1
ATOM 820 N N . LYS A 1 105 ? 16.477 4.204 -8.900 1.00 81.75 105 LYS A N 1
ATOM 821 C CA . LYS A 1 105 ? 15.565 5.261 -8.459 1.00 81.75 105 LYS A CA 1
ATOM 822 C C . LYS A 1 105 ? 14.755 4.738 -7.279 1.00 81.75 105 LYS A C 1
ATOM 824 O O . LYS A 1 105 ? 14.312 3.589 -7.298 1.00 81.75 105 LYS A O 1
ATOM 829 N N . SER A 1 106 ? 14.516 5.596 -6.287 1.00 89.12 106 SER A N 1
ATOM 830 C CA . SER A 1 106 ? 13.635 5.282 -5.161 1.00 89.12 106 SER A CA 1
ATOM 831 C C . SER A 1 106 ? 12.576 6.363 -4.969 1.00 89.12 106 SER A C 1
ATOM 833 O O . SER A 1 106 ? 12.855 7.562 -5.060 1.00 89.12 106 SER A O 1
ATOM 835 N N . CYS A 1 107 ? 11.348 5.937 -4.691 1.00 92.00 107 CYS A N 1
ATOM 836 C CA . CYS A 1 107 ? 10.261 6.831 -4.319 1.00 92.00 107 CYS A CA 1
ATOM 837 C C . CYS A 1 107 ? 9.567 6.302 -3.072 1.00 92.00 107 CYS A C 1
ATOM 839 O O . CYS A 1 107 ? 9.234 5.125 -2.985 1.00 92.00 107 CYS A O 1
ATOM 841 N N . THR A 1 108 ? 9.316 7.186 -2.115 1.00 94.19 108 THR A N 1
ATOM 842 C CA . THR A 1 108 ? 8.477 6.884 -0.959 1.00 94.19 108 THR A CA 1
ATOM 843 C C . THR A 1 108 ? 7.060 7.357 -1.232 1.00 94.19 108 THR A C 1
ATOM 845 O O . THR A 1 108 ? 6.839 8.549 -1.452 1.00 94.19 108 THR A O 1
ATOM 848 N N . VAL A 1 109 ? 6.106 6.432 -1.190 1.00 96.19 109 VAL A N 1
ATOM 849 C CA . VAL A 1 109 ? 4.673 6.730 -1.191 1.00 96.19 109 VAL A CA 1
ATOM 850 C C . VAL A 1 109 ? 4.167 6.679 0.247 1.00 96.19 109 VAL A C 1
ATOM 852 O O . VAL A 1 109 ? 4.362 5.688 0.947 1.00 96.19 109 VAL A O 1
ATOM 855 N N . THR A 1 110 ? 3.524 7.749 0.703 1.00 95.88 110 THR A N 1
ATOM 856 C CA . THR A 1 110 ? 3.003 7.895 2.065 1.00 95.88 110 THR A CA 1
ATOM 857 C C . THR A 1 110 ? 1.485 8.024 2.041 1.00 95.88 110 THR A C 1
ATOM 859 O O . THR A 1 110 ? 0.954 9.022 1.549 1.00 95.88 110 THR A O 1
ATOM 862 N N . LEU A 1 111 ? 0.800 7.071 2.672 1.00 96.00 111 LEU A N 1
ATOM 863 C CA . LEU A 1 111 ? -0.628 7.131 2.984 1.00 96.00 111 LEU A CA 1
ATOM 864 C C . LEU A 1 111 ? -0.808 7.635 4.417 1.00 96.00 111 LEU A C 1
ATOM 866 O O . LEU A 1 111 ? -0.301 7.035 5.369 1.00 96.00 111 LEU A O 1
ATOM 870 N N . LYS A 1 112 ? -1.507 8.759 4.591 1.00 94.31 112 LYS A N 1
ATOM 871 C CA . LYS A 1 112 ? -1.748 9.372 5.903 1.00 94.31 112 LYS A CA 1
ATOM 872 C C . LYS A 1 112 ? -3.175 9.115 6.372 1.00 94.31 112 LYS A C 1
ATOM 874 O O . LYS A 1 112 ? -4.122 9.519 5.716 1.00 94.31 112 LYS A O 1
ATOM 879 N N . TYR A 1 113 ? -3.309 8.588 7.579 1.00 92.88 113 TYR A N 1
ATOM 880 C CA . TYR A 1 113 ? -4.566 8.325 8.274 1.00 92.88 113 TYR A CA 1
ATOM 881 C C . TYR A 1 113 ? -4.709 9.214 9.517 1.00 92.88 113 TYR A C 1
ATOM 883 O O . TYR A 1 113 ? -3.762 9.877 9.956 1.00 92.88 113 TYR A O 1
ATOM 891 N N . LYS A 1 114 ? -5.892 9.200 10.148 1.00 90.00 114 LYS A N 1
ATOM 892 C CA . LYS A 1 114 ? -6.125 9.899 11.430 1.00 90.00 114 LYS A CA 1
ATOM 893 C C . LYS A 1 114 ? -5.163 9.425 12.532 1.00 90.00 114 LYS A C 1
ATOM 895 O O . LYS A 1 114 ? -4.719 10.233 13.346 1.00 90.00 114 LYS A O 1
ATOM 900 N N . PHE A 1 115 ? -4.811 8.139 12.514 1.00 88.56 115 PHE A N 1
ATOM 901 C CA . PHE A 1 115 ? -4.032 7.450 13.547 1.00 88.56 115 PHE A CA 1
ATOM 902 C C . PHE A 1 115 ? -2.527 7.297 13.234 1.00 88.56 115 PHE A C 1
ATOM 904 O O . PHE A 1 115 ? -1.780 6.770 14.059 1.00 88.56 115 PHE A O 1
ATOM 911 N N . GLY A 1 116 ? -2.047 7.756 12.075 1.00 90.94 116 GLY A N 1
ATOM 912 C CA . GLY A 1 116 ? -0.638 7.630 11.683 1.00 90.94 116 GLY A CA 1
ATOM 913 C C . GLY A 1 116 ? -0.442 7.656 10.173 1.00 90.94 116 GLY A C 1
ATOM 914 O O . GLY A 1 116 ? -1.343 8.046 9.438 1.00 90.94 116 GLY A O 1
ATOM 915 N N . SER A 1 117 ? 0.729 7.248 9.701 1.00 92.56 117 SER A N 1
ATOM 916 C CA . SER A 1 117 ? 1.011 7.077 8.275 1.00 92.56 117 SER A CA 1
ATOM 917 C C . SER A 1 117 ? 1.720 5.765 7.988 1.00 92.56 117 SER A C 1
ATOM 919 O O . SER A 1 117 ? 2.493 5.283 8.815 1.00 92.56 117 SER A O 1
ATOM 921 N N . VAL A 1 118 ? 1.473 5.233 6.796 1.00 94.56 118 VAL A N 1
ATOM 922 C CA . VAL A 1 118 ? 2.148 4.067 6.224 1.00 94.56 118 VAL A CA 1
ATOM 923 C C . VAL A 1 118 ? 2.987 4.560 5.057 1.00 94.56 118 VAL A C 1
ATOM 925 O O . VAL A 1 118 ? 2.489 5.306 4.215 1.00 94.56 118 VAL A O 1
ATOM 928 N N . ASN A 1 119 ? 4.259 4.182 5.029 1.00 95.00 119 ASN A N 1
ATOM 929 C CA . ASN A 1 119 ? 5.209 4.601 4.010 1.00 95.00 119 ASN A CA 1
ATOM 930 C C . ASN A 1 119 ? 5.737 3.369 3.278 1.00 95.00 119 ASN A C 1
ATOM 932 O O . ASN A 1 119 ? 6.216 2.431 3.918 1.00 95.00 119 ASN A O 1
ATOM 936 N N . LEU A 1 120 ? 5.663 3.395 1.952 1.00 96.25 120 LEU A N 1
ATOM 937 C CA . LEU A 1 120 ? 6.140 2.360 1.044 1.00 96.25 120 LEU A CA 1
ATOM 938 C C . LEU A 1 120 ? 7.320 2.917 0.252 1.00 96.25 120 LEU A C 1
ATOM 940 O O . LEU A 1 120 ? 7.159 3.883 -0.490 1.00 96.25 120 LEU A O 1
ATOM 944 N N . VAL A 1 121 ? 8.502 2.334 0.419 1.00 94.12 121 VAL A N 1
ATOM 945 C CA . VAL A 1 121 ? 9.706 2.703 -0.331 1.00 94.12 121 VAL A CA 1
ATOM 946 C C . VAL A 1 121 ? 9.806 1.789 -1.547 1.00 94.12 121 VAL A C 1
ATOM 948 O O . VAL A 1 121 ? 10.171 0.619 -1.428 1.00 94.12 121 VAL A O 1
ATOM 951 N N . LEU A 1 122 ? 9.451 2.345 -2.700 1.00 93.81 122 LEU A N 1
ATOM 952 C CA . LEU A 1 122 ? 9.399 1.690 -4.001 1.00 93.81 122 LEU A CA 1
ATOM 953 C C . LEU A 1 122 ? 10.712 1.898 -4.752 1.00 93.81 122 LEU A C 1
ATOM 955 O O . LEU A 1 122 ? 11.301 2.982 -4.681 1.00 93.81 122 LEU A O 1
ATOM 959 N N . VAL A 1 123 ? 11.130 0.891 -5.517 1.00 91.31 123 VAL A N 1
ATOM 960 C CA . VAL A 1 123 ? 12.332 0.950 -6.362 1.00 91.31 123 VAL A CA 1
ATOM 961 C C . VAL A 1 123 ? 12.031 0.565 -7.807 1.00 91.31 123 VAL A C 1
ATOM 963 O O . VAL A 1 123 ? 11.172 -0.275 -8.071 1.00 91.31 123 VAL A O 1
ATOM 966 N N . ASN A 1 124 ? 12.761 1.163 -8.750 1.00 88.31 124 ASN A N 1
ATOM 967 C CA . ASN A 1 124 ? 12.748 0.788 -10.170 1.00 88.31 124 ASN A CA 1
ATOM 968 C C . ASN A 1 124 ? 11.321 0.659 -10.754 1.00 88.31 124 ASN A C 1
ATOM 970 O O . ASN A 1 124 ? 10.556 1.624 -10.736 1.00 88.31 124 ASN A O 1
ATOM 974 N N . SER A 1 125 ? 10.959 -0.528 -11.257 1.00 87.12 125 SER A N 1
ATOM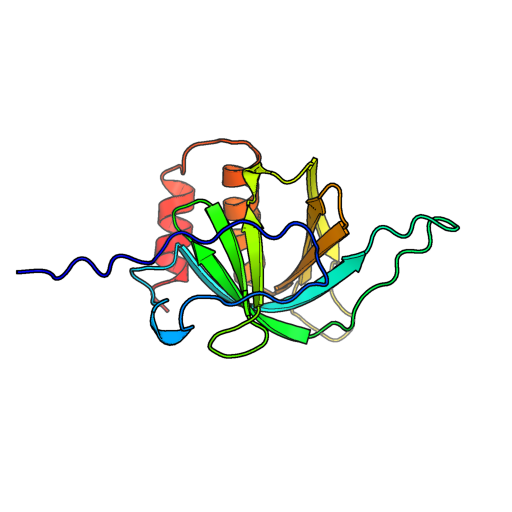 975 C CA . SER A 1 125 ? 9.659 -0.828 -11.872 1.00 87.12 125 SER A CA 1
ATOM 976 C C . SER A 1 125 ? 8.480 -0.752 -10.903 1.00 87.12 125 SER A C 1
ATOM 978 O O . SER A 1 125 ? 7.364 -0.499 -11.344 1.00 87.12 125 SER A O 1
ATOM 980 N N . GLN A 1 126 ? 8.704 -0.905 -9.592 1.00 92.12 126 GLN A N 1
ATOM 981 C CA . GLN A 1 126 ? 7.636 -0.767 -8.595 1.00 92.12 126 GLN A CA 1
ATOM 982 C C . GLN A 1 126 ? 7.076 0.657 -8.581 1.00 92.12 126 GLN A C 1
ATOM 984 O O . GLN A 1 126 ? 5.898 0.856 -8.302 1.00 92.12 126 GLN A O 1
ATOM 989 N N . ILE A 1 127 ? 7.916 1.657 -8.876 1.00 91.94 127 ILE A N 1
ATOM 990 C CA . ILE A 1 127 ? 7.569 3.072 -8.723 1.00 91.94 127 ILE A CA 1
ATOM 991 C C . ILE A 1 127 ? 6.388 3.453 -9.608 1.00 91.94 127 ILE A C 1
ATOM 993 O O . ILE A 1 127 ? 5.446 4.059 -9.108 1.00 91.94 127 ILE A O 1
ATOM 997 N N . SER A 1 128 ? 6.438 3.149 -10.907 1.00 90.81 128 SER A N 1
ATOM 998 C CA . SER A 1 128 ? 5.378 3.553 -11.837 1.00 90.81 128 SER A CA 1
ATOM 999 C C . SER A 1 128 ? 4.058 2.875 -11.486 1.00 90.81 128 SER A C 1
ATOM 1001 O O . SER A 1 128 ? 3.049 3.560 -11.330 1.00 90.81 128 SER A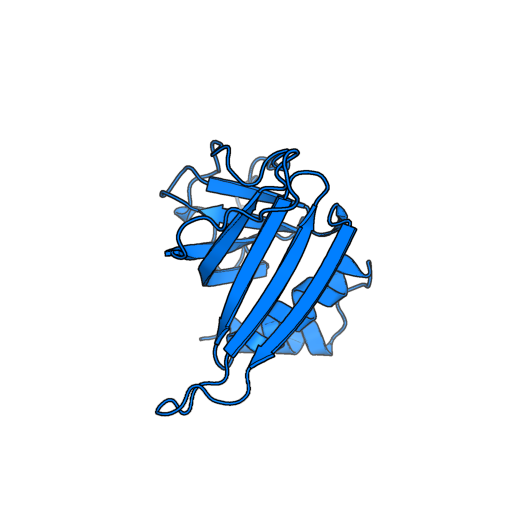 O 1
ATOM 1003 N N . VAL A 1 129 ? 4.097 1.556 -11.289 1.00 92.50 129 VAL A N 1
ATOM 1004 C CA . VAL A 1 129 ? 2.911 0.719 -11.099 1.00 92.50 129 VAL A CA 1
ATOM 1005 C C . VAL A 1 129 ? 2.234 1.009 -9.764 1.00 92.50 129 VAL A C 1
ATOM 1007 O O . VAL A 1 129 ? 1.071 1.410 -9.741 1.00 92.50 129 VAL A O 1
ATOM 1010 N N . TRP A 1 130 ? 2.956 0.903 -8.644 1.00 95.56 130 TRP A N 1
ATOM 1011 C CA . TRP A 1 130 ? 2.365 1.135 -7.323 1.00 95.56 130 TRP A CA 1
ATOM 1012 C C . TRP A 1 130 ? 1.905 2.576 -7.144 1.00 95.56 130 TRP A C 1
ATOM 1014 O O . TRP A 1 130 ? 0.819 2.804 -6.622 1.00 95.56 130 TRP A O 1
ATOM 1024 N N . ARG A 1 131 ? 2.696 3.564 -7.584 1.00 93.94 131 ARG A N 1
ATOM 1025 C CA . ARG A 1 131 ? 2.306 4.973 -7.444 1.00 93.94 131 ARG A CA 1
ATOM 1026 C C . ARG A 1 131 ? 1.024 5.266 -8.215 1.00 93.94 131 ARG A C 1
ATOM 1028 O O . ARG A 1 131 ? 0.128 5.872 -7.645 1.00 93.94 131 ARG A O 1
ATOM 1035 N N . ARG A 1 132 ? 0.945 4.845 -9.484 1.00 92.62 132 ARG A N 1
ATOM 1036 C CA . ARG A 1 132 ? -0.231 5.098 -10.326 1.00 92.62 132 ARG A CA 1
ATOM 1037 C C . ARG A 1 132 ? -1.462 4.400 -9.759 1.00 92.62 132 ARG A C 1
ATOM 1039 O O . ARG A 1 132 ? -2.467 5.060 -9.545 1.00 92.62 132 ARG A O 1
ATOM 1046 N N . THR A 1 133 ? -1.339 3.120 -9.409 1.00 94.62 133 THR A N 1
ATOM 1047 C CA . THR A 1 133 ? -2.448 2.333 -8.848 1.00 94.62 133 THR A CA 1
ATOM 1048 C C . THR A 1 133 ? -2.980 2.945 -7.549 1.00 94.62 133 THR A C 1
ATOM 1050 O O . THR A 1 133 ? -4.181 3.159 -7.414 1.00 94.62 133 THR A O 1
ATOM 1053 N N . LEU A 1 134 ? -2.094 3.292 -6.605 1.00 95.88 134 LEU A N 1
ATOM 1054 C CA . LEU A 1 134 ? -2.495 3.909 -5.336 1.00 95.88 134 LEU A CA 1
ATOM 1055 C C . LEU A 1 134 ? -3.121 5.298 -5.531 1.00 95.88 134 LEU A C 1
ATOM 1057 O O . LEU A 1 134 ? -4.048 5.638 -4.801 1.00 95.88 134 LEU A O 1
ATOM 1061 N N . SER A 1 135 ? -2.623 6.093 -6.486 1.00 93.69 135 SER A N 1
ATOM 1062 C CA . SER A 1 135 ? -3.207 7.394 -6.836 1.00 93.69 135 SER A CA 1
ATOM 1063 C C . SER A 1 135 ? -4.618 7.254 -7.398 1.00 93.69 135 SER A C 1
ATOM 1065 O O . SER A 1 135 ? -5.522 7.885 -6.863 1.00 93.69 135 SER A O 1
ATOM 1067 N N . THR A 1 136 ? -4.823 6.376 -8.384 1.00 93.00 136 THR A N 1
ATOM 1068 C CA . THR A 1 136 ? -6.139 6.138 -8.999 1.00 93.00 136 THR A CA 1
ATOM 1069 C C . THR A 1 136 ? -7.179 5.723 -7.957 1.00 93.00 136 THR A C 1
ATOM 1071 O O . THR A 1 136 ? -8.258 6.307 -7.894 1.00 93.00 136 THR A O 1
ATOM 1074 N N . ILE A 1 137 ? -6.826 4.790 -7.064 1.00 93.50 137 ILE A N 1
ATOM 1075 C CA . ILE A 1 137 ? -7.708 4.362 -5.967 1.00 93.50 137 ILE A CA 1
ATOM 1076 C C . ILE A 1 137 ? -8.013 5.520 -5.009 1.00 93.50 137 ILE A C 1
ATOM 1078 O O . ILE A 1 137 ? -9.161 5.723 -4.616 1.00 93.50 137 ILE A O 1
ATOM 1082 N N . PHE A 1 138 ? -6.986 6.271 -4.600 1.00 92.12 138 PHE A N 1
ATOM 1083 C CA . PHE A 1 138 ? -7.134 7.375 -3.650 1.00 92.12 138 PHE A CA 1
ATOM 1084 C C . PHE A 1 138 ? -8.014 8.507 -4.198 1.00 92.12 138 PHE A C 1
ATOM 1086 O O . PHE A 1 138 ? -8.778 9.107 -3.445 1.00 92.12 138 PHE A O 1
ATOM 1093 N N . GLU A 1 139 ? -7.913 8.793 -5.494 1.00 90.00 139 GLU A N 1
ATOM 1094 C CA . GLU A 1 139 ? -8.695 9.822 -6.188 1.00 90.00 139 GLU A CA 1
ATOM 1095 C C . GLU A 1 139 ? -10.128 9.355 -6.504 1.00 90.00 139 GLU A C 1
ATOM 1097 O O . GLU A 1 139 ? -10.970 10.164 -6.888 1.00 90.00 139 GLU A O 1
ATOM 1102 N N . GLY A 1 140 ? -10.438 8.073 -6.267 1.00 78.94 140 GLY A N 1
ATOM 1103 C CA . GLY A 1 140 ? -11.746 7.482 -6.556 1.00 78.94 140 GLY A CA 1
ATOM 1104 C C . GLY A 1 140 ? -12.004 7.305 -8.052 1.00 78.94 140 GLY A C 1
ATOM 1105 O O . GLY A 1 140 ? -13.157 7.193 -8.469 1.00 78.94 140 GLY A O 1
ATOM 1106 N N . GLU A 1 141 ? -10.946 7.303 -8.860 1.00 71.31 141 GLU A N 1
ATOM 1107 C CA . GLU A 1 141 ? -11.027 7.120 -10.302 1.00 71.31 141 GLU A CA 1
ATOM 1108 C C . GLU A 1 141 ? -11.138 5.631 -10.660 1.00 71.31 141 GLU A C 1
ATOM 1110 O O . GLU A 1 141 ? -10.647 4.748 -9.955 1.00 71.31 141 GLU A O 1
ATOM 1115 N N . CYS A 1 142 ? -11.797 5.336 -11.782 1.00 65.75 142 CYS A N 1
ATOM 1116 C CA . CYS A 1 142 ? -11.853 3.977 -12.314 1.00 65.75 142 CYS A CA 1
ATOM 1117 C C . CYS A 1 142 ? -10.521 3.621 -12.991 1.00 65.75 142 CYS A C 1
ATOM 1119 O O . CYS A 1 142 ? -9.890 4.476 -13.615 1.00 65.75 142 CYS A O 1
ATOM 1121 N N . PHE A 1 143 ? -10.109 2.354 -12.920 1.00 76.56 143 PHE A N 1
ATOM 1122 C CA . PHE A 1 143 ? -8.911 1.887 -13.613 1.00 76.56 143 PHE A CA 1
ATOM 1123 C C . PHE A 1 143 ? -9.051 2.055 -15.134 1.00 76.56 143 PHE A C 1
ATOM 1125 O O . PHE A 1 143 ? -9.903 1.435 -15.773 1.00 76.56 143 PHE A O 1
ATOM 1132 N N . ASP A 1 144 ? -8.196 2.895 -15.721 1.00 75.69 144 ASP A N 1
ATOM 1133 C CA . ASP A 1 144 ? -8.142 3.101 -17.167 1.00 75.69 144 ASP A CA 1
ATOM 1134 C C . ASP A 1 144 ? -7.423 1.936 -17.894 1.00 75.69 144 ASP A C 1
ATOM 1136 O O . ASP A 1 144 ? -6.734 1.108 -17.289 1.00 75.69 144 ASP A O 1
ATOM 1140 N N . ARG A 1 145 ? -7.553 1.864 -19.229 1.00 72.06 145 ARG A N 1
ATOM 1141 C CA . ARG A 1 145 ? -6.886 0.823 -20.044 1.00 72.06 145 ARG A CA 1
ATOM 1142 C C . ARG A 1 145 ? -5.358 0.854 -19.942 1.00 72.06 145 ARG A C 1
ATOM 1144 O O . ARG A 1 145 ? -4.725 -0.191 -20.084 1.00 72.06 145 ARG A O 1
ATOM 1151 N N . SER A 1 146 ? -4.760 2.025 -19.739 1.00 73.81 146 SER A N 1
ATOM 1152 C CA . SER A 1 146 ? -3.306 2.168 -19.648 1.00 73.81 146 SER A CA 1
ATOM 1153 C C . SER A 1 146 ? -2.785 1.570 -18.345 1.00 73.81 146 SER A C 1
ATOM 1155 O O . SER A 1 146 ? -1.799 0.844 -18.376 1.00 73.81 146 SER A O 1
ATOM 1157 N N . LEU A 1 147 ? -3.474 1.793 -17.231 1.00 79.19 147 LEU A N 1
ATOM 1158 C CA . LEU A 1 147 ? -3.158 1.204 -15.941 1.00 79.19 147 LEU A CA 1
ATOM 1159 C C . LEU A 1 147 ? -3.401 -0.308 -15.940 1.00 79.19 147 LEU A C 1
ATOM 1161 O O . LEU A 1 147 ? -2.565 -1.047 -15.437 1.00 79.19 147 LEU A O 1
ATOM 1165 N N . LEU A 1 148 ? -4.477 -0.790 -16.569 1.00 78.44 148 LEU A N 1
ATOM 1166 C CA . LEU A 1 148 ? -4.687 -2.233 -16.754 1.00 78.44 148 LEU A CA 1
ATOM 1167 C C . LEU A 1 148 ? -3.548 -2.882 -17.558 1.00 78.44 148 LEU A C 1
ATOM 1169 O O . LEU A 1 148 ? -3.095 -3.975 -17.222 1.00 78.44 148 LEU A O 1
ATOM 1173 N N . THR A 1 149 ? -3.047 -2.187 -18.582 1.00 77.31 149 THR A N 1
ATOM 1174 C CA . THR A 1 149 ? -1.890 -2.643 -19.365 1.00 77.31 149 THR A CA 1
ATOM 1175 C C . THR A 1 149 ? -0.626 -2.664 -18.503 1.00 77.31 149 THR A C 1
ATOM 1177 O O . THR A 1 149 ? 0.062 -3.683 -18.465 1.00 77.31 149 THR A O 1
ATOM 1180 N N . ASP A 1 150 ? -0.354 -1.592 -17.754 1.00 80.19 150 ASP A N 1
ATOM 1181 C CA . ASP A 1 150 ? 0.790 -1.508 -16.837 1.00 80.19 150 ASP A CA 1
ATOM 1182 C C . ASP A 1 150 ? 0.761 -2.641 -15.794 1.00 80.19 150 ASP A C 1
ATOM 1184 O O . ASP A 1 150 ? 1.783 -3.288 -15.565 1.00 80.19 150 ASP A O 1
ATOM 1188 N N . LEU A 1 151 ? -0.409 -2.915 -15.203 1.00 82.31 151 LEU A N 1
ATOM 1189 C CA . LEU A 1 151 ? -0.617 -4.018 -14.260 1.00 82.31 151 LEU A CA 1
ATOM 1190 C C . LEU A 1 151 ? -0.329 -5.370 -14.917 1.00 82.31 151 LEU A C 1
ATOM 1192 O O . LEU A 1 151 ? 0.440 -6.152 -14.367 1.00 82.31 151 LEU A O 1
ATOM 1196 N N . SER A 1 152 ? -0.871 -5.618 -16.113 1.00 77.56 152 SER A N 1
ATOM 1197 C CA . SER A 1 152 ? -0.658 -6.884 -16.828 1.00 77.56 152 SER A CA 1
ATOM 1198 C C . SER A 1 152 ? 0.812 -7.141 -17.184 1.00 77.56 152 SER A C 1
ATOM 1200 O O . SER A 1 152 ? 1.303 -8.256 -17.039 1.00 77.56 152 SER A O 1
ATOM 1202 N N . LEU A 1 153 ? 1.550 -6.105 -17.598 1.00 79.31 153 LEU A N 1
ATOM 1203 C CA . LEU A 1 153 ? 2.980 -6.207 -17.909 1.00 79.31 153 LEU A CA 1
ATOM 1204 C C . LEU A 1 153 ? 3.834 -6.405 -16.656 1.00 79.31 153 LEU A C 1
ATOM 1206 O O . LEU A 1 153 ? 4.932 -6.961 -16.724 1.00 79.31 153 LEU A O 1
ATOM 1210 N N . TYR A 1 154 ? 3.359 -5.893 -15.524 1.00 83.06 154 TYR A N 1
ATOM 1211 C CA . TYR A 1 154 ? 4.046 -5.998 -14.252 1.00 83.06 154 TYR A CA 1
ATOM 1212 C C . TYR A 1 154 ? 3.907 -7.388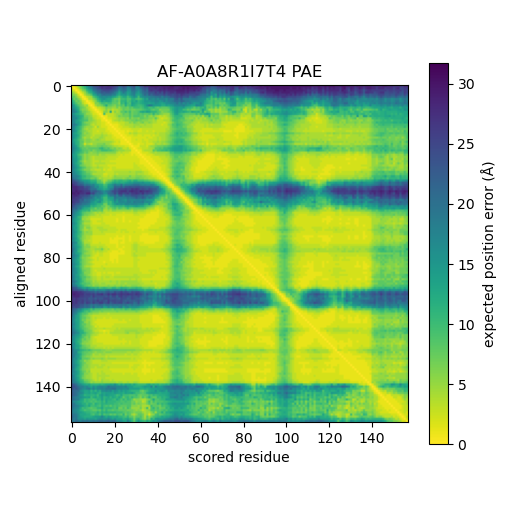 -13.632 1.00 83.06 154 TYR A C 1
ATOM 1214 O O . TYR A 1 154 ? 4.890 -7.902 -13.107 1.00 83.06 154 TYR A O 1
ATOM 1222 N N . THR A 1 155 ? 2.718 -7.989 -13.716 1.00 75.81 155 THR A N 1
ATOM 1223 C CA . THR A 1 155 ? 2.427 -9.308 -13.137 1.00 75.81 155 THR A CA 1
ATOM 1224 C C . THR A 1 155 ? 2.856 -10.480 -14.018 1.00 75.81 155 THR A C 1
ATOM 1226 O O . THR A 1 155 ? 3.029 -11.571 -13.500 1.00 75.81 155 THR A O 1
ATOM 1229 N N . ALA A 1 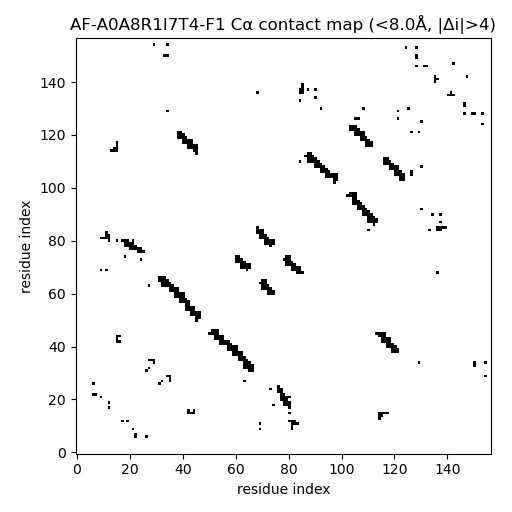156 ? 3.088 -10.282 -15.320 1.00 66.75 156 ALA A N 1
ATOM 1230 C CA . ALA A 1 156 ? 3.518 -11.342 -16.241 1.00 66.75 156 ALA A CA 1
ATOM 1231 C C . ALA A 1 156 ? 5.003 -11.777 -16.107 1.00 66.75 156 ALA A C 1
ATOM 1233 O O . ALA A 1 156 ? 5.525 -12.423 -17.018 1.00 66.75 156 ALA A O 1
ATOM 1234 N N . LYS A 1 157 ? 5.703 -11.388 -15.034 1.00 55.72 157 LYS A N 1
ATOM 1235 C CA . LYS A 1 157 ? 7.133 -11.661 -14.794 1.00 55.72 157 LYS A CA 1
ATOM 1236 C C . LYS A 1 157 ? 7.335 -12.651 -13.660 1.00 55.72 157 LYS A C 1
ATOM 1238 O O . LYS A 1 157 ? 8.221 -13.516 -13.830 1.00 55.72 157 LYS A O 1
#

Mean predicted aligned error: 7.88 Å

Sequence (157 aa):
MSESTFIEPHSPSKSVTKVQKLCNLAVWNEVTAVLKDYIRCFCSKRTAILHLKKDLTTRKRVVILTPDDILLVYETNCTGYSFDIRAALKLKTSCNGHIPGSLEKSCTVTLKYKFGSVNLVLVNSQISVWRRTLSTIFEGECFDRSLLTDLSLYTAK

Organism: Caenorhabditis japonica (NCBI:txid281687)